Protein AF-A0A165S6I8-F1 (afdb_monomer_lite)

Structure (mmCIF, N/CA/C/O backbone):
data_AF-A0A165S6I8-F1
#
_entry.id   AF-A0A165S6I8-F1
#
loop_
_atom_site.group_PDB
_atom_site.id
_atom_site.type_symbol
_atom_site.label_atom_id
_atom_site.label_alt_id
_atom_site.label_comp_id
_atom_site.label_asym_id
_atom_site.label_entity_id
_atom_site.label_seq_id
_atom_site.pdbx_PDB_ins_code
_atom_site.Cartn_x
_atom_site.Cartn_y
_atom_site.Cartn_z
_atom_site.occupancy
_atom_site.B_iso_or_equiv
_atom_site.auth_seq_id
_atom_site.auth_comp_id
_atom_site.auth_asym_id
_atom_site.auth_atom_id
_atom_site.pdbx_PDB_model_num
ATOM 1 N N . MET A 1 1 ? -7.230 3.453 5.276 1.00 87.06 1 MET A N 1
ATOM 2 C CA . MET A 1 1 ? -8.041 3.498 6.510 1.00 87.06 1 MET A CA 1
ATOM 3 C C . MET A 1 1 ? -9.186 4.457 6.286 1.00 87.06 1 MET A C 1
ATOM 5 O O . MET A 1 1 ? -8.931 5.585 5.881 1.00 87.06 1 MET A O 1
ATOM 9 N N . TRP A 1 2 ? -10.413 4.011 6.511 1.00 91.56 2 TRP A N 1
ATOM 10 C CA . TRP A 1 2 ? -11.597 4.870 6.500 1.00 91.56 2 TRP A CA 1
ATOM 11 C C . TRP A 1 2 ? -12.654 4.301 7.444 1.00 91.56 2 TRP A C 1
ATOM 13 O O . TRP A 1 2 ? -12.515 3.168 7.901 1.00 91.56 2 TRP A O 1
ATOM 23 N N . SER A 1 3 ? -13.693 5.082 7.717 1.00 90.88 3 SER A N 1
ATOM 24 C CA . SER A 1 3 ? -14.919 4.601 8.350 1.00 90.88 3 SER A CA 1
ATOM 25 C C . SER A 1 3 ? -16.075 4.753 7.372 1.00 90.88 3 SER A C 1
ATOM 27 O O . SER A 1 3 ? -16.102 5.715 6.600 1.00 90.88 3 SER A O 1
ATOM 29 N N . ASP A 1 4 ? -16.996 3.798 7.372 1.00 91.69 4 ASP A N 1
ATOM 30 C CA . ASP A 1 4 ? -18.249 3.922 6.628 1.00 91.69 4 ASP A CA 1
ATOM 31 C C . ASP A 1 4 ? -19.243 4.864 7.356 1.00 91.69 4 ASP A C 1
ATOM 33 O O . ASP A 1 4 ? -18.933 5.385 8.436 1.00 91.69 4 ASP A O 1
ATOM 37 N N . PRO A 1 5 ? -20.428 5.141 6.778 1.00 95.00 5 PRO A N 1
ATOM 38 C CA . PRO A 1 5 ? -21.444 5.973 7.426 1.00 95.00 5 PRO A CA 1
ATOM 39 C C . PRO A 1 5 ? -21.962 5.434 8.769 1.00 95.00 5 PRO A C 1
ATOM 41 O O . PRO A 1 5 ? -22.462 6.222 9.569 1.00 95.00 5 PRO A O 1
ATOM 44 N N . ASP A 1 6 ? -21.810 4.133 9.030 1.00 92.06 6 ASP A N 1
ATOM 45 C CA . ASP A 1 6 ? -22.183 3.471 10.285 1.00 92.06 6 ASP A CA 1
ATOM 46 C C . ASP A 1 6 ? -21.025 3.459 11.306 1.00 92.06 6 ASP A C 1
ATOM 48 O O . ASP A 1 6 ? -21.112 2.828 12.362 1.00 92.06 6 ASP A O 1
ATOM 52 N N . LEU A 1 7 ? -19.951 4.211 11.024 1.00 88.31 7 LEU A N 1
ATOM 53 C CA . LEU A 1 7 ? -18.744 4.351 11.842 1.00 88.31 7 LEU A CA 1
ATOM 54 C C . LEU A 1 7 ? -17.947 3.050 12.002 1.00 88.31 7 LEU A C 1
ATOM 56 O O . LEU A 1 7 ? -17.122 2.939 12.913 1.00 88.31 7 LEU A O 1
ATOM 60 N N . VAL A 1 8 ? -18.129 2.086 11.101 1.00 88.56 8 VAL A N 1
ATOM 61 C CA . VAL A 1 8 ? -17.332 0.860 11.073 1.00 88.56 8 VAL A CA 1
ATOM 62 C C . VAL A 1 8 ? -15.990 1.168 10.409 1.00 88.56 8 VAL A C 1
ATOM 64 O O . VAL A 1 8 ? -15.968 1.646 9.270 1.00 88.56 8 VAL A O 1
ATOM 67 N N . PRO A 1 9 ? -14.849 0.963 11.093 1.00 89.12 9 PRO A N 1
ATOM 68 C CA . PRO A 1 9 ? -13.551 1.205 10.489 1.00 89.12 9 PRO A CA 1
ATOM 69 C C . PRO A 1 9 ? -13.105 0.050 9.607 1.00 89.12 9 PRO A C 1
ATOM 71 O O . PRO A 1 9 ? -13.186 -1.114 9.986 1.00 89.12 9 PRO A O 1
ATOM 74 N N . TYR A 1 10 ? -12.508 0.405 8.479 1.00 91.06 10 TYR A N 1
ATOM 75 C CA . TYR A 1 10 ? -11.902 -0.535 7.557 1.00 91.06 10 TYR A CA 1
ATOM 76 C C . TYR A 1 10 ? -10.440 -0.190 7.285 1.00 91.06 10 TYR A C 1
ATOM 78 O O . TYR A 1 10 ? -10.038 0.976 7.143 1.00 91.06 10 TYR A O 1
ATOM 86 N N . MET A 1 11 ? -9.644 -1.244 7.156 1.00 92.44 11 MET A N 1
ATOM 87 C CA . MET A 1 11 ? -8.250 -1.193 6.756 1.00 92.44 11 MET A CA 1
ATOM 88 C C . MET A 1 11 ? -8.086 -1.904 5.416 1.00 92.44 11 MET A C 1
ATOM 90 O O . MET A 1 11 ? -8.480 -3.054 5.259 1.00 92.44 11 MET A O 1
ATOM 94 N N . ALA A 1 12 ? -7.479 -1.204 4.461 1.00 94.69 12 ALA A N 1
ATOM 95 C CA . ALA A 1 12 ? -6.950 -1.786 3.236 1.00 94.69 12 ALA A CA 1
ATOM 96 C C . ALA A 1 12 ? -5.425 -1.691 3.295 1.00 94.69 12 ALA A C 1
ATOM 98 O O . ALA A 1 12 ? -4.898 -0.633 3.657 1.00 94.69 12 ALA A O 1
ATOM 99 N N . ILE A 1 13 ? -4.744 -2.778 2.947 1.00 94.31 13 ILE A N 1
ATOM 100 C CA . ILE A 1 13 ? -3.287 -2.870 2.905 1.00 94.31 13 ILE A CA 1
ATOM 101 C C . ILE A 1 13 ? -2.879 -3.144 1.469 1.00 94.31 13 ILE A C 1
ATOM 103 O O . ILE A 1 13 ? -3.333 -4.103 0.847 1.00 94.31 13 ILE A O 1
ATOM 107 N N . THR A 1 14 ? -2.007 -2.288 0.954 1.00 96.19 14 THR A N 1
ATOM 108 C CA . THR A 1 14 ? -1.454 -2.408 -0.391 1.00 96.19 14 THR A CA 1
ATOM 109 C C . THR A 1 14 ? 0.046 -2.640 -0.313 1.00 96.19 14 THR A C 1
ATOM 111 O O . THR A 1 14 ? 0.736 -1.864 0.354 1.00 96.19 14 THR A O 1
ATOM 114 N N . ALA A 1 15 ? 0.544 -3.659 -1.003 1.00 96.25 15 ALA A N 1
ATOM 115 C CA . ALA A 1 15 ? 1.970 -3.857 -1.212 1.00 96.25 15 ALA A CA 1
ATOM 116 C C . ALA A 1 15 ? 2.423 -3.067 -2.442 1.00 96.25 15 ALA A C 1
ATOM 118 O O . ALA A 1 15 ? 1.748 -3.070 -3.471 1.00 96.25 15 ALA A O 1
ATOM 119 N N . HIS A 1 16 ? 3.572 -2.406 -2.318 1.00 97.25 16 HIS A N 1
ATOM 120 C CA . HIS A 1 16 ? 4.208 -1.649 -3.393 1.00 97.25 16 HIS A CA 1
ATOM 121 C C . HIS A 1 16 ? 5.654 -2.099 -3.511 1.00 97.25 16 HIS A C 1
ATOM 123 O O . HIS A 1 16 ? 6.380 -2.098 -2.515 1.00 97.25 16 HIS A O 1
ATOM 129 N N . TRP A 1 17 ? 6.078 -2.470 -4.711 1.00 97.44 17 TRP A N 1
ATOM 130 C CA . TRP A 1 17 ? 7.471 -2.810 -4.984 1.00 97.44 17 TRP A CA 1
ATOM 131 C C . TRP A 1 17 ? 7.846 -2.430 -6.409 1.00 97.44 17 TRP A C 1
ATOM 133 O O . TRP A 1 17 ? 6.989 -2.190 -7.258 1.00 97.44 17 TRP A O 1
ATOM 143 N N . ILE A 1 18 ? 9.150 -2.345 -6.652 1.00 97.69 18 ILE A N 1
ATOM 144 C CA . ILE A 1 18 ? 9.706 -2.083 -7.973 1.00 97.69 18 ILE A CA 1
ATOM 145 C C . ILE A 1 18 ? 10.416 -3.353 -8.423 1.00 97.69 18 ILE A C 1
ATOM 147 O O . ILE A 1 18 ? 11.257 -3.880 -7.694 1.00 97.69 18 ILE A O 1
ATOM 151 N N . GLU A 1 19 ? 10.076 -3.833 -9.610 1.00 97.38 19 GLU A N 1
ATOM 152 C CA . GLU A 1 19 ? 10.741 -4.958 -10.257 1.00 97.38 19 GLU A CA 1
ATOM 153 C C . GLU A 1 19 ? 11.566 -4.448 -11.440 1.00 97.38 19 GLU A C 1
ATOM 155 O O . GLU A 1 19 ? 11.076 -3.662 -12.249 1.00 97.38 19 GLU A O 1
ATOM 160 N N . ALA A 1 20 ? 12.820 -4.887 -11.541 1.00 95.81 20 ALA A N 1
ATOM 161 C CA . ALA A 1 20 ? 13.631 -4.659 -12.729 1.00 95.81 20 ALA A CA 1
ATOM 162 C C . ALA A 1 20 ? 13.377 -5.790 -13.734 1.00 95.81 20 ALA A C 1
ATOM 164 O O . ALA A 1 20 ? 13.636 -6.956 -13.434 1.00 95.81 20 ALA A O 1
ATOM 165 N N . GLN A 1 21 ? 12.874 -5.450 -14.918 1.00 95.69 21 GLN A N 1
ATOM 166 C CA . GLN A 1 21 ? 12.591 -6.398 -15.992 1.00 95.69 21 GLN A CA 1
ATOM 167 C C . GLN A 1 21 ? 13.360 -6.025 -17.262 1.00 95.69 21 GLN A C 1
ATOM 169 O O . GLN A 1 21 ? 13.565 -4.854 -17.571 1.00 95.69 21 GLN A O 1
ATOM 174 N N . TRP A 1 22 ? 13.792 -7.029 -18.024 1.00 95.44 22 TRP A N 1
ATOM 175 C CA . TRP A 1 22 ? 14.440 -6.808 -19.316 1.00 95.44 22 TRP A CA 1
ATOM 176 C C . TRP A 1 22 ? 13.389 -6.686 -20.419 1.00 95.44 22 TRP A C 1
ATOM 178 O O . TRP A 1 22 ? 12.666 -7.644 -20.695 1.00 95.44 22 TRP A O 1
ATOM 188 N N . ALA A 1 23 ? 13.347 -5.538 -21.090 1.00 91.31 23 ALA A N 1
ATOM 189 C CA . ALA A 1 23 ? 12.493 -5.303 -22.247 1.00 91.31 23 ALA A CA 1
ATOM 190 C C . ALA A 1 23 ? 13.287 -5.478 -23.545 1.00 91.31 23 ALA A C 1
ATOM 192 O O . ALA A 1 23 ? 14.366 -4.903 -23.717 1.00 91.31 23 ALA A O 1
ATOM 193 N N . VAL A 1 24 ? 12.743 -6.275 -24.470 1.00 93.56 24 VAL A N 1
ATOM 194 C CA . VAL A 1 24 ? 13.283 -6.435 -25.826 1.00 93.56 24 VAL A CA 1
ATOM 195 C C . VAL A 1 24 ? 12.450 -5.592 -26.780 1.00 93.56 24 VAL A C 1
ATOM 197 O O . VAL A 1 24 ? 11.266 -5.853 -26.995 1.00 93.56 24 VAL A O 1
ATOM 200 N N . TRP A 1 25 ? 13.073 -4.586 -27.378 1.00 89.94 25 TRP A N 1
ATOM 201 C CA . TRP A 1 25 ? 12.419 -3.686 -28.319 1.00 89.94 25 TRP A CA 1
ATOM 202 C C . TRP A 1 25 ? 12.375 -4.271 -29.732 1.00 89.94 25 TRP A C 1
ATOM 204 O O . TRP A 1 25 ? 13.196 -5.104 -30.115 1.00 89.94 25 TRP A O 1
ATOM 214 N N . ALA A 1 26 ? 11.464 -3.762 -30.567 1.00 91.75 26 ALA A N 1
ATOM 215 C CA . ALA A 1 26 ? 11.313 -4.200 -31.961 1.00 91.75 26 ALA A CA 1
ATOM 216 C C . ALA A 1 26 ? 12.582 -4.009 -32.822 1.00 91.75 26 ALA A C 1
ATOM 218 O O . ALA A 1 26 ? 12.747 -4.681 -33.836 1.00 91.75 26 ALA A O 1
ATOM 219 N N . ASN A 1 27 ? 13.487 -3.111 -32.420 1.00 94.00 27 ASN A N 1
ATOM 220 C CA . ASN A 1 27 ? 14.789 -2.901 -33.062 1.00 94.00 27 ASN A CA 1
ATOM 221 C C . ASN A 1 27 ? 15.888 -3.866 -32.561 1.00 94.00 27 ASN A C 1
ATOM 223 O O . ASN A 1 27 ? 17.047 -3.706 -32.936 1.00 94.00 27 ASN A O 1
ATOM 227 N N . GLY A 1 28 ? 15.545 -4.829 -31.699 1.00 90.44 28 GLY A N 1
ATOM 228 C CA . GLY A 1 28 ? 16.469 -5.793 -31.102 1.00 90.44 28 GLY A CA 1
ATOM 229 C C . GLY A 1 28 ? 17.299 -5.258 -29.931 1.00 90.44 28 GLY A C 1
ATOM 230 O O . GLY A 1 28 ? 18.140 -5.99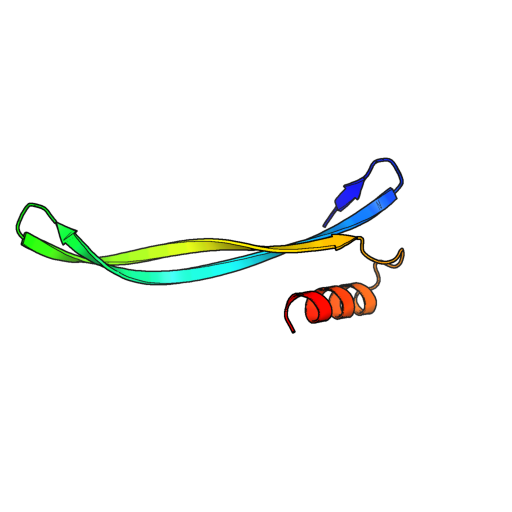3 -29.418 1.00 90.44 28 GLY A O 1
ATOM 231 N N . SER A 1 29 ? 17.096 -4.009 -29.496 1.00 93.06 29 SER A N 1
ATOM 232 C CA . SER A 1 29 ? 17.758 -3.498 -28.291 1.00 93.06 29 SER A CA 1
ATOM 233 C C . SER A 1 29 ? 17.136 -4.088 -27.026 1.00 93.06 29 SER A C 1
ATOM 235 O O . SER A 1 29 ? 15.939 -4.373 -26.983 1.00 93.06 29 SER A O 1
ATOM 237 N N . VAL A 1 30 ? 17.972 -4.275 -26.005 1.00 93.75 30 VAL A N 1
ATOM 238 C CA . VAL A 1 30 ? 17.576 -4.776 -24.689 1.00 93.75 30 VAL A CA 1
ATOM 239 C C . VAL A 1 30 ? 17.833 -3.673 -23.675 1.00 93.75 30 VAL A C 1
ATOM 241 O O . VAL A 1 30 ? 18.953 -3.168 -23.592 1.00 93.75 30 VAL A O 1
ATOM 244 N N . THR A 1 31 ? 16.808 -3.289 -22.923 1.00 94.88 31 THR A N 1
ATOM 245 C CA . THR A 1 31 ? 16.924 -2.299 -21.847 1.00 94.88 31 THR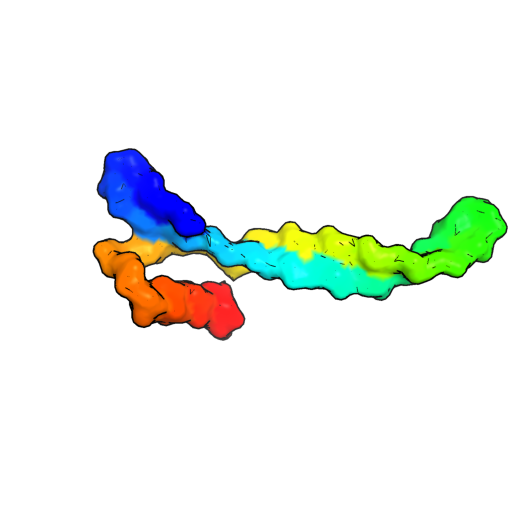 A CA 1
ATOM 246 C C . THR A 1 31 ? 16.367 -2.860 -20.554 1.00 94.88 31 THR A C 1
ATOM 248 O O . THR A 1 31 ? 15.453 -3.680 -20.567 1.00 94.88 31 THR A O 1
ATOM 251 N N . GLU A 1 32 ? 16.915 -2.404 -19.437 1.00 94.69 32 GLU A N 1
ATOM 252 C CA . GLU A 1 32 ? 16.341 -2.652 -18.121 1.00 94.69 32 GLU A CA 1
ATOM 253 C C . GLU A 1 32 ? 15.237 -1.618 -17.868 1.00 94.69 32 GLU A C 1
ATOM 255 O O . GLU A 1 32 ? 15.464 -0.412 -17.981 1.00 94.69 32 GLU A O 1
ATOM 260 N N . GLU A 1 33 ? 14.033 -2.094 -17.572 1.00 95.31 33 GLU A N 1
ATOM 261 C CA . GLU A 1 33 ? 12.879 -1.285 -17.198 1.00 95.31 33 GLU A CA 1
ATOM 262 C C . GLU A 1 33 ? 12.539 -1.521 -15.730 1.00 95.31 33 GLU A C 1
ATOM 264 O O . GLU A 1 33 ? 12.599 -2.644 -15.235 1.00 95.31 33 GLU A O 1
ATOM 269 N N . LEU A 1 34 ? 12.162 -0.452 -15.031 1.00 96.06 34 LEU A N 1
ATOM 270 C CA . LEU A 1 34 ? 11.660 -0.532 -13.665 1.00 96.06 34 LEU A CA 1
ATOM 271 C C . LEU A 1 34 ? 10.136 -0.483 -13.699 1.00 96.06 34 LEU A C 1
ATOM 273 O O . LEU A 1 34 ? 9.552 0.540 -14.063 1.00 96.06 34 LEU A O 1
ATOM 277 N N . ILE A 1 35 ? 9.499 -1.575 -13.297 1.00 96.38 35 ILE A N 1
ATOM 278 C CA . ILE A 1 35 ? 8.047 -1.683 -13.223 1.00 96.38 35 ILE A CA 1
ATOM 279 C C . ILE A 1 35 ? 7.617 -1.449 -11.782 1.00 96.38 35 ILE A C 1
ATOM 281 O O . ILE A 1 35 ? 8.073 -2.127 -10.863 1.00 96.38 35 ILE A O 1
ATOM 285 N N . LEU A 1 36 ? 6.737 -0.468 -11.577 1.00 97.06 36 LEU A N 1
ATOM 286 C CA . LEU A 1 36 ? 6.076 -0.264 -10.294 1.00 97.06 36 LEU A CA 1
ATOM 287 C C . LEU A 1 36 ? 4.880 -1.212 -10.193 1.00 97.06 36 LEU A C 1
ATOM 289 O O . LEU A 1 36 ? 3.928 -1.104 -10.966 1.00 97.06 36 LEU A O 1
ATOM 293 N N . HIS A 1 37 ? 4.914 -2.085 -9.197 1.00 97.38 37 HIS A N 1
ATOM 294 C CA . HIS A 1 37 ? 3.804 -2.946 -8.822 1.00 97.38 37 HIS A CA 1
ATOM 295 C C . HIS A 1 37 ? 3.066 -2.348 -7.629 1.00 97.38 37 HIS A C 1
ATOM 297 O O . HIS A 1 37 ? 3.674 -1.789 -6.713 1.00 97.38 37 HIS A O 1
ATOM 303 N N . SER A 1 38 ? 1.745 -2.480 -7.650 1.00 97.50 38 SER A N 1
ATOM 304 C CA . SER A 1 38 ? 0.853 -2.052 -6.579 1.00 97.50 38 SER A CA 1
ATOM 305 C C . SER A 1 38 ? -0.288 -3.053 -6.489 1.00 97.50 38 SER A C 1
ATOM 307 O O . SER A 1 38 ? -1.127 -3.1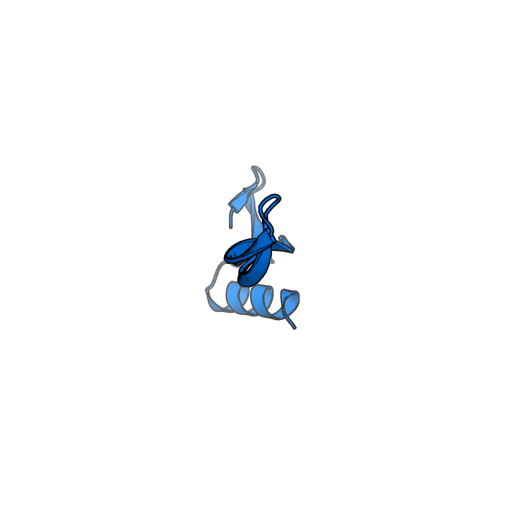13 -7.387 1.00 97.50 38 SER A O 1
ATOM 309 N N . GLU A 1 39 ? -0.349 -3.809 -5.399 1.00 96.81 39 GLU A N 1
ATOM 310 C CA . GLU A 1 39 ? -1.360 -4.848 -5.190 1.00 96.81 39 GLU A CA 1
ATOM 311 C C . GLU A 1 39 ? -2.102 -4.643 -3.871 1.00 96.81 39 GLU A C 1
ATOM 313 O O . GLU A 1 39 ? -1.501 -4.289 -2.858 1.00 96.81 39 GLU A O 1
ATOM 318 N N . LEU A 1 40 ? -3.419 -4.875 -3.872 1.00 95.94 40 LEU A N 1
ATOM 319 C CA . LEU A 1 40 ? -4.215 -4.953 -2.647 1.00 95.94 40 LEU A CA 1
ATOM 320 C C . LEU A 1 40 ? -4.006 -6.336 -2.024 1.00 95.94 40 LEU A C 1
ATOM 322 O O . LEU A 1 40 ? -4.511 -7.324 -2.548 1.00 95.94 40 LEU A O 1
ATOM 326 N N . ILE A 1 41 ? -3.288 -6.391 -0.904 1.00 95.19 41 ILE A N 1
ATOM 327 C CA . ILE A 1 41 ? -2.941 -7.650 -0.228 1.00 95.19 41 ILE A CA 1
ATOM 328 C C . ILE A 1 41 ? -3.867 -7.979 0.941 1.00 95.19 41 ILE A C 1
ATOM 330 O O . ILE A 1 41 ? -3.899 -9.112 1.405 1.00 95.19 41 ILE A O 1
ATOM 334 N N . GLY A 1 42 ? -4.669 -7.017 1.396 1.00 93.06 42 GLY A N 1
ATOM 335 C CA . GLY A 1 42 ? -5.733 -7.319 2.337 1.00 93.06 42 GLY A CA 1
ATOM 336 C C . GLY A 1 4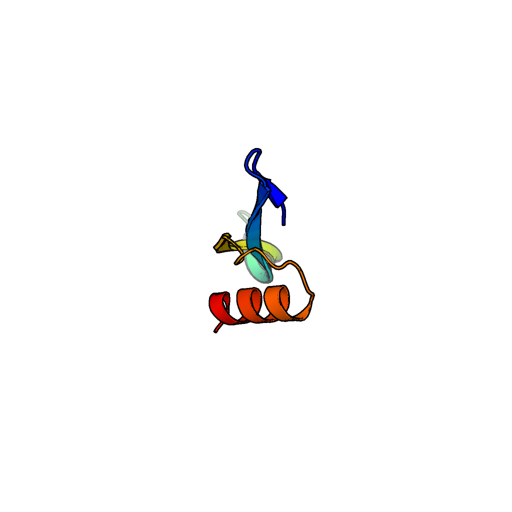2 ? -6.710 -6.184 2.542 1.00 93.06 42 GLY A C 1
ATOM 337 O O . GLY A 1 42 ? -6.409 -5.005 2.339 1.00 93.06 42 GLY A O 1
ATOM 338 N N . PHE A 1 43 ? -7.909 -6.576 2.948 1.00 93.06 43 PHE A N 1
ATOM 339 C CA . PHE A 1 43 ? -9.009 -5.686 3.248 1.00 93.06 43 PHE A CA 1
ATOM 340 C C . PHE A 1 43 ? -9.830 -6.281 4.390 1.00 93.06 43 PHE A C 1
ATOM 342 O O . PHE A 1 43 ? -10.317 -7.404 4.268 1.00 93.06 43 PHE A O 1
ATOM 349 N N . MET A 1 44 ? -9.969 -5.554 5.498 1.00 90.62 44 MET A N 1
ATOM 350 C CA . MET A 1 44 ? -10.721 -6.032 6.658 1.00 90.62 44 MET A CA 1
ATOM 351 C C . MET A 1 44 ? -11.425 -4.910 7.418 1.00 90.62 44 MET A C 1
ATOM 353 O O . MET A 1 44 ? -10.984 -3.758 7.420 1.00 90.62 44 MET A O 1
ATOM 357 N N . GLU A 1 45 ? -12.489 -5.282 8.124 1.00 90.19 45 GLU A N 1
ATOM 358 C CA . GLU A 1 45 ? -13.046 -4.498 9.224 1.00 90.19 45 GLU A CA 1
ATOM 359 C C . GLU A 1 45 ? -12.073 -4.515 10.414 1.00 90.19 45 GLU A C 1
ATOM 361 O O . GLU A 1 45 ? -11.582 -5.571 10.817 1.00 90.19 45 GLU A O 1
ATOM 366 N N . VAL A 1 46 ? -11.798 -3.349 10.997 1.00 86.25 46 VAL A N 1
ATOM 367 C CA . VAL A 1 46 ? -10.979 -3.229 12.207 1.00 86.25 46 VAL A CA 1
ATOM 368 C C . VAL A 1 46 ? -11.896 -3.311 13.437 1.00 86.25 46 VAL A C 1
ATOM 370 O O . VAL A 1 46 ?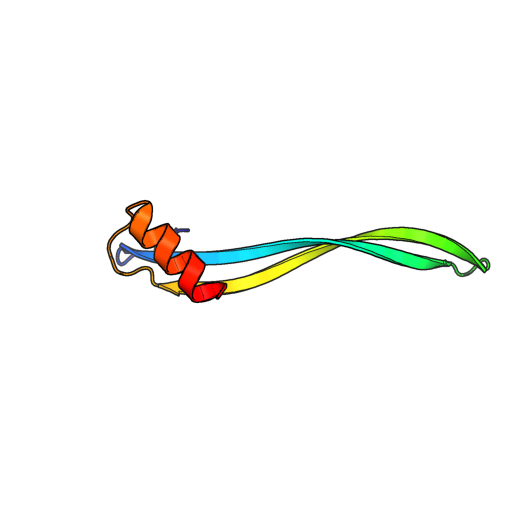 -12.870 -2.564 13.520 1.00 86.25 46 VAL A O 1
ATOM 373 N N . PRO A 1 47 ? -11.616 -4.156 14.443 1.00 79.81 47 PRO A N 1
ATOM 374 C CA . PRO A 1 47 ? -12.519 -4.322 15.586 1.00 79.81 47 PRO A CA 1
ATOM 375 C C . PRO A 1 47 ? -12.602 -3.091 16.512 1.00 79.81 47 PRO A C 1
ATOM 377 O O . PRO A 1 47 ? -11.910 -3.044 17.524 1.00 79.81 47 PRO A O 1
ATOM 380 N N . ARG A 1 48 ? -13.474 -2.115 16.199 1.00 70.00 48 ARG A N 1
ATOM 381 C CA . ARG A 1 48 ? -13.957 -0.945 16.996 1.00 70.00 48 ARG A CA 1
ATOM 382 C C . ARG A 1 48 ? -12.934 -0.058 17.738 1.00 70.00 48 ARG A C 1
ATOM 384 O O . ARG A 1 48 ? -13.312 0.988 18.257 1.00 70.00 48 ARG A O 1
ATOM 391 N N . HIS A 1 49 ? -11.665 -0.434 17.802 1.00 73.69 49 HIS A N 1
ATOM 392 C CA . HIS A 1 49 ? -10.598 0.252 18.511 1.00 73.69 49 HIS A CA 1
ATOM 393 C C . HIS A 1 49 ? -9.508 0.595 17.505 1.00 73.69 49 HIS A C 1
ATOM 395 O O . HIS A 1 49 ? -8.929 -0.271 16.857 1.00 73.69 49 HIS A O 1
ATOM 401 N N . HIS A 1 50 ? -9.227 1.887 17.389 1.00 76.00 50 HIS A N 1
ATOM 402 C CA . HIS A 1 50 ? -8.287 2.442 16.418 1.00 76.00 50 HIS A CA 1
ATOM 403 C C . HIS A 1 50 ? -6.969 2.825 17.102 1.00 76.00 50 HIS A C 1
ATOM 405 O O . HIS A 1 50 ? -6.281 3.743 16.658 1.00 76.00 50 HIS A O 1
ATOM 411 N N . THR A 1 51 ? -6.642 2.186 18.233 1.00 86.50 51 THR A N 1
ATOM 412 C CA . THR A 1 51 ? -5.344 2.418 18.876 1.00 86.50 51 THR A CA 1
ATOM 413 C C . THR A 1 51 ? -4.242 1.871 17.977 1.00 86.50 51 THR A C 1
ATOM 415 O O . THR A 1 51 ? -4.467 0.939 17.201 1.00 86.50 51 THR A O 1
ATOM 418 N N . GLY A 1 52 ? -3.039 2.437 18.088 1.00 84.88 52 GLY A N 1
ATOM 419 C CA . GLY A 1 52 ? -1.892 1.970 17.311 1.00 84.88 52 GLY A CA 1
ATOM 420 C C . GLY A 1 52 ? -1.647 0.466 17.467 1.00 84.88 52 GLY A C 1
ATOM 421 O O . GLY A 1 52 ? -1.354 -0.197 16.478 1.00 84.88 52 GLY A O 1
ATOM 422 N N . GLU A 1 53 ? -1.852 -0.092 18.666 1.00 89.00 53 GLU A N 1
ATOM 423 C CA . GLU A 1 53 ? -1.678 -1.532 18.908 1.00 89.00 53 GLU A CA 1
ATOM 424 C C . GLU A 1 53 ? -2.702 -2.386 18.154 1.00 89.00 53 GLU A C 1
ATOM 426 O O . GLU A 1 53 ? -2.328 -3.389 17.554 1.00 89.00 53 GLU A O 1
ATOM 431 N N . HIS A 1 54 ? -3.979 -1.989 18.134 1.00 86.19 54 HIS A N 1
ATOM 432 C CA . HIS A 1 54 ? -5.017 -2.735 17.412 1.00 86.19 54 HIS A CA 1
ATOM 433 C C . HIS A 1 54 ? -4.803 -2.676 15.899 1.00 86.19 54 HIS A C 1
ATOM 435 O O . HIS A 1 54 ? -4.996 -3.673 15.209 1.00 86.19 54 HIS A O 1
ATOM 441 N N . LEU A 1 55 ? -4.363 -1.525 15.386 1.00 88.38 55 LEU A N 1
ATOM 442 C CA . LEU A 1 55 ? -4.032 -1.375 13.971 1.00 88.38 55 LEU A CA 1
ATOM 443 C C . LEU A 1 55 ? -2.805 -2.207 13.587 1.00 88.38 55 LEU A C 1
ATOM 445 O O . LEU A 1 55 ? -2.812 -2.834 12.533 1.00 88.38 55 LEU A O 1
ATOM 449 N N . ALA A 1 56 ? -1.785 -2.258 14.446 1.00 89.62 56 ALA A N 1
ATOM 450 C CA . ALA A 1 56 ? -0.619 -3.111 14.235 1.00 89.62 56 ALA A CA 1
ATOM 451 C C . ALA A 1 56 ? -0.996 -4.600 14.260 1.00 89.62 56 ALA A C 1
ATOM 453 O O . ALA A 1 56 ? -0.569 -5.350 13.389 1.00 89.62 56 ALA A O 1
ATOM 454 N N . ALA A 1 57 ? -1.842 -5.019 15.204 1.00 88.69 57 ALA A N 1
ATOM 455 C CA . ALA A 1 57 ? -2.332 -6.394 15.274 1.00 88.69 57 ALA A CA 1
ATOM 456 C C . ALA A 1 57 ? -3.171 -6.777 14.041 1.00 88.69 57 ALA A C 1
ATOM 458 O O . ALA A 1 57 ? -2.986 -7.857 13.489 1.00 88.69 57 ALA A O 1
ATOM 459 N N . ALA A 1 58 ? -4.055 -5.885 13.579 1.00 88.44 58 ALA A N 1
ATOM 460 C CA . ALA A 1 58 ? -4.834 -6.083 12.356 1.00 88.44 58 ALA A CA 1
ATOM 461 C C . ALA A 1 58 ? -3.937 -6.165 11.109 1.00 88.44 58 ALA A C 1
ATOM 463 O O . ALA A 1 58 ? -4.160 -7.008 10.246 1.00 88.44 58 ALA A O 1
ATOM 464 N N . PHE A 1 59 ? -2.897 -5.328 11.037 1.00 90.06 59 PHE A N 1
ATOM 465 C CA . PHE A 1 59 ? -1.905 -5.388 9.967 1.00 90.06 59 PHE A CA 1
ATOM 466 C C . PHE A 1 59 ? -1.177 -6.733 9.949 1.00 90.06 59 PHE A C 1
ATOM 468 O O . PHE A 1 59 ? -1.173 -7.391 8.913 1.00 90.06 59 PHE A O 1
ATOM 475 N N . LEU A 1 60 ? -0.622 -7.161 11.089 1.00 91.38 60 LEU A N 1
ATOM 476 C CA . LEU A 1 60 ? 0.086 -8.440 11.210 1.00 91.38 60 LEU A CA 1
ATOM 477 C C . LEU A 1 60 ? -0.816 -9.622 10.848 1.00 91.38 60 LEU A C 1
ATOM 479 O O . LEU A 1 60 ? -0.395 -10.484 10.096 1.00 91.38 60 LEU A O 1
ATOM 483 N N . HIS A 1 61 ? -2.082 -9.610 11.273 1.00 87.94 61 HIS A N 1
ATOM 484 C CA . HIS A 1 61 ? -3.045 -10.653 10.910 1.00 87.94 61 HIS A CA 1
ATOM 485 C C . HIS A 1 61 ? -3.279 -10.801 9.396 1.00 87.94 61 HIS A C 1
ATOM 487 O O . HIS A 1 61 ? -3.660 -11.874 8.942 1.00 87.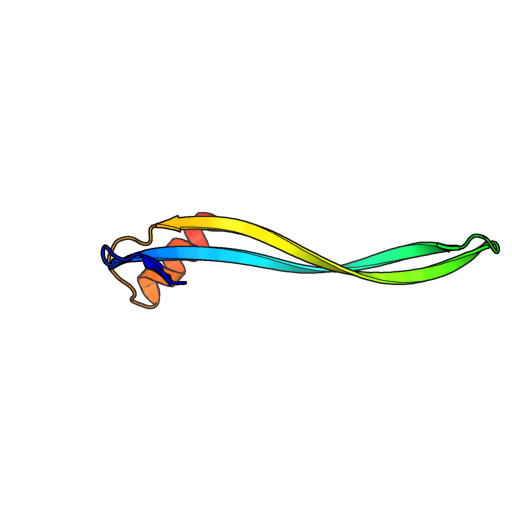94 61 HIS A O 1
ATOM 493 N N . ILE A 1 62 ? -3.108 -9.728 8.620 1.00 86.44 62 ILE A N 1
ATOM 494 C CA . ILE A 1 62 ? -3.265 -9.771 7.162 1.00 86.44 62 ILE A CA 1
ATOM 495 C C . ILE A 1 62 ? -1.985 -10.253 6.472 1.00 86.44 62 ILE A C 1
ATOM 497 O O . ILE A 1 62 ? -2.069 -10.887 5.422 1.00 86.44 62 ILE A O 1
ATOM 501 N N . VAL A 1 63 ? -0.813 -9.892 7.002 1.00 89.25 63 VAL A N 1
ATOM 502 C CA . VAL A 1 63 ? 0.472 -10.121 6.320 1.00 89.25 63 VAL A CA 1
ATOM 503 C C . VAL A 1 63 ? 1.225 -11.370 6.793 1.00 89.25 63 VAL A C 1
ATOM 505 O O . VAL A 1 63 ? 2.187 -11.751 6.127 1.00 89.25 63 VAL A O 1
ATOM 508 N N . GLU A 1 64 ? 0.810 -11.990 7.904 1.00 77.81 64 GLU A N 1
ATOM 509 C CA . GLU A 1 64 ? 1.351 -13.244 8.470 1.00 77.81 64 GLU A CA 1
ATOM 510 C C . GLU A 1 64 ? 0.383 -14.425 8.306 1.00 77.81 64 GLU A C 1
ATOM 512 O O . GLU A 1 64 ? 0.870 -15.524 7.949 1.00 77.81 64 GLU A O 1
#

Radius of gyration: 18.79 Å; chains: 1; bounding box: 40×19×52 Å

Organism: NCBI:txid1314782

pLDDT: mean 91.06, std 5.76, range [70.0, 97.69]

Sequence (64 aa):
MWSDPDLVPYMAITAHWIEAQWAVWANGSVTEELILHSELIGFMEVPRHHTGEHLAAAFLHIVE

Foldseek 3Di:
DDADPVRFDKDWDKDWDWDWDWDQDPVRDIDTDIDIDIGGQDMDTQDPDPDPVSVVVVVVVSVD

Secondary structure (DSSP, 8-state):
-EE-TT--EEEEEEEEEEEEEEEE-TTS-EEEEEEEEEEEEEEEE--S---HHHHHHHHHHHH-